Protein AF-A0A0V0GFA1-F1 (afdb_monomer)

Nearest PDB structures (foldseek):
  3aly-assembly1_A  TM=8.929E-01  e=1.110E-01  Sulfurisphaera tokodaii str. 7
  2ehg-assembly1_A  TM=8.792E-01  e=1.553E-01  Sulfurisphaera tokodaii str. 7
  3hst-assembly2_B  TM=8.270E-01  e=2.839E-01  Mycobacterium tuberculosis
  4e19-assembly2_B  TM=7.325E-01  e=2.322E-01  Halobacterium salinarum NRC-1
  3hst-assembly4_D  TM=7.467E-01  e=6.349E-01  Mycobacterium tuberculosis

Radius of gyration: 11.12 Å; Cα contacts (8 Å, |Δi|>4): 64; chains: 1; bounding box: 27×20×29 Å

Mean predicted aligned error: 3.29 Å

Organism: Solanum chacoense 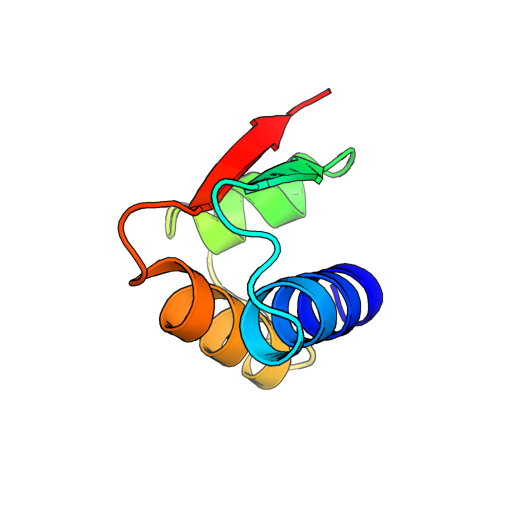(NCBI:txid4108)

Sequence (63 aa):
VVALRSGLEFCILNNLLPVILEIDSFTIKQILDGIWEVPCNMACEIKMISRLRDHRDVEMSIH

Solvent-accessible surface area (backbone atoms only — not comparable to full-atom values): 3823 Å² total; per-residue (Å²): 105,68,68,58,39,55,50,52,52,51,34,61,78,68,68,51,68,65,43,78,46,76,38,83,48,66,68,58,51,39,33,75,70,66,76,41,83,71,56,79,97,47,41,69,53,52,54,50,41,56,60,63,44,71,43,95,48,51,45,81,43,74,110

pLDDT: mean 90.48, std 5.39, range [68.25, 96.06]

Secondary structure (DSSP, 8-state):
-HHHHHHHHHHHHTT--SEEEEE--HHHHHHHTTSSPPPGGGHHHHHHHHHHHTSTTEEEEE-

Structure (mmCIF, N/CA/C/O backbone):
data_AF-A0A0V0GFA1-F1
#
_entry.id   AF-A0A0V0GFA1-F1
#
loop_
_atom_site.group_PDB
_atom_site.id
_atom_site.type_symbol
_atom_site.label_atom_id
_atom_site.label_alt_id
_atom_site.label_comp_id
_atom_site.label_asym_id
_atom_site.label_entity_id
_atom_site.label_seq_id
_atom_s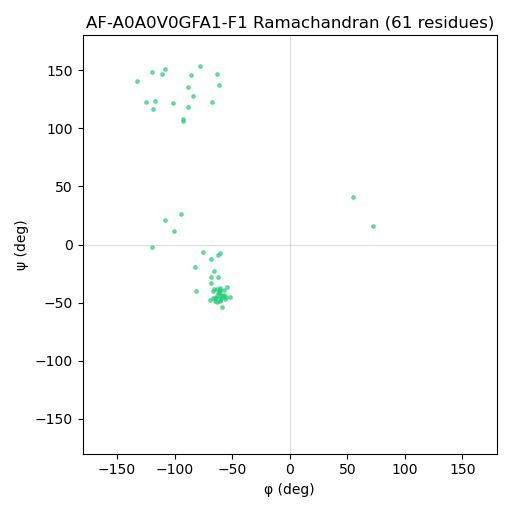ite.pdbx_PDB_ins_code
_atom_site.Cartn_x
_atom_site.Cartn_y
_atom_site.Cartn_z
_atom_site.occupancy
_atom_site.B_iso_or_equiv
_atom_site.auth_seq_id
_atom_site.auth_comp_id
_atom_site.auth_asym_id
_atom_site.auth_atom_id
_atom_site.pdbx_PDB_model_num
ATOM 1 N N . VAL A 1 1 ? 6.285 5.850 -0.638 1.00 86.62 1 VAL A N 1
ATOM 2 C CA . VAL A 1 1 ? 5.660 4.563 -0.232 1.00 86.62 1 VAL A CA 1
ATOM 3 C C . VAL A 1 1 ? 5.723 4.335 1.277 1.00 86.62 1 VAL A C 1
ATOM 5 O O . VAL A 1 1 ? 4.670 4.149 1.863 1.00 86.62 1 VAL A O 1
ATOM 8 N N . VAL A 1 2 ? 6.892 4.436 1.930 1.00 90.75 2 VAL A N 1
ATOM 9 C CA . VAL A 1 2 ? 7.006 4.259 3.400 1.00 90.75 2 VAL A CA 1
ATOM 10 C C . VAL A 1 2 ? 6.079 5.198 4.187 1.00 90.75 2 VAL A C 1
ATOM 12 O O . VAL A 1 2 ? 5.371 4.749 5.078 1.00 90.75 2 VAL A O 1
ATOM 15 N N . ALA A 1 3 ? 6.021 6.486 3.823 1.00 89.81 3 ALA A N 1
ATOM 16 C CA . ALA A 1 3 ? 5.119 7.448 4.469 1.00 89.81 3 ALA A CA 1
ATOM 17 C C . ALA A 1 3 ? 3.632 7.068 4.320 1.00 89.81 3 ALA A C 1
ATOM 19 O O . ALA A 1 3 ? 2.878 7.170 5.281 1.00 89.81 3 ALA A O 1
ATOM 20 N N . LEU A 1 4 ? 3.240 6.563 3.144 1.00 91.31 4 LEU A N 1
ATOM 21 C CA . LEU A 1 4 ? 1.894 6.048 2.863 1.00 91.31 4 LEU A CA 1
ATOM 22 C C . LEU A 1 4 ? 1.550 4.864 3.774 1.00 91.31 4 LEU A C 1
ATOM 24 O O . LEU A 1 4 ? 0.493 4.865 4.397 1.00 91.31 4 LEU A O 1
ATOM 28 N N . ARG A 1 5 ? 2.462 3.888 3.896 1.00 93.06 5 ARG A N 1
ATOM 29 C CA . ARG A 1 5 ? 2.292 2.746 4.804 1.00 93.06 5 ARG A CA 1
ATOM 30 C C . ARG A 1 5 ? 2.126 3.216 6.247 1.00 93.06 5 ARG A C 1
ATOM 32 O O . ARG A 1 5 ? 1.140 2.861 6.880 1.00 93.06 5 ARG A O 1
ATOM 39 N N . SER A 1 6 ? 3.061 4.022 6.751 1.00 93.75 6 SER A N 1
ATOM 40 C CA . SER A 1 6 ? 3.038 4.486 8.142 1.00 93.75 6 SER A CA 1
ATOM 41 C C . SER A 1 6 ? 1.794 5.320 8.462 1.00 93.75 6 SER A C 1
ATOM 43 O O . SER A 1 6 ? 1.217 5.164 9.533 1.00 93.75 6 SER A O 1
ATOM 45 N N . GLY A 1 7 ? 1.361 6.186 7.540 1.00 93.50 7 GLY A N 1
ATOM 46 C CA . GLY A 1 7 ? 0.140 6.978 7.700 1.00 93.50 7 GLY A CA 1
ATOM 47 C C . GLY A 1 7 ? -1.114 6.106 7.748 1.00 93.50 7 GLY A C 1
ATOM 48 O O . GLY A 1 7 ? -1.930 6.256 8.653 1.00 93.50 7 GLY A O 1
ATOM 49 N N . LEU A 1 8 ? -1.232 5.139 6.833 1.00 93.06 8 LEU A N 1
ATOM 50 C CA . L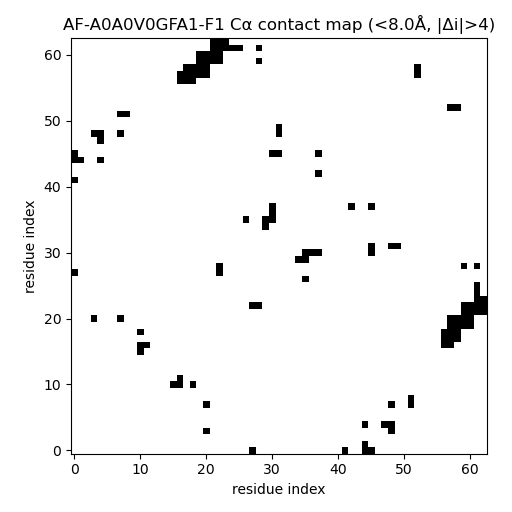EU A 1 8 ? -2.354 4.201 6.822 1.00 93.06 8 LEU A CA 1
ATOM 51 C C . LEU A 1 8 ? -2.391 3.330 8.087 1.00 93.06 8 LEU A C 1
ATOM 53 O O . LEU A 1 8 ? -3.451 3.167 8.688 1.00 93.06 8 LEU A O 1
ATOM 57 N N . GLU A 1 9 ? -1.242 2.806 8.525 1.00 93.94 9 GLU A N 1
ATOM 58 C CA . GLU A 1 9 ? -1.136 2.060 9.786 1.00 93.94 9 GLU A CA 1
ATOM 59 C C . GLU A 1 9 ? -1.594 2.905 10.976 1.00 93.94 9 GLU A C 1
ATOM 61 O O . GLU A 1 9 ? -2.367 2.428 11.806 1.00 93.94 9 GLU A O 1
ATOM 66 N N . PHE A 1 10 ? -1.171 4.170 11.042 1.00 95.00 10 PHE A N 1
ATOM 67 C CA . PHE A 1 10 ? -1.607 5.093 12.083 1.00 95.00 10 PHE A CA 1
ATOM 68 C C . PHE A 1 10 ? -3.129 5.296 12.066 1.00 95.00 10 PHE A C 1
ATOM 70 O O . PHE A 1 10 ? -3.759 5.219 13.122 1.00 95.00 10 PHE A O 1
ATOM 77 N N . CYS A 1 11 ? -3.734 5.508 10.894 1.00 94.19 11 CYS A N 1
ATOM 78 C CA . CYS A 1 11 ? -5.183 5.662 10.770 1.00 94.19 11 CYS A CA 1
ATOM 79 C C . CYS A 1 11 ? -5.941 4.422 11.262 1.00 94.19 11 CYS A C 1
ATOM 81 O O . CYS A 1 11 ? -6.902 4.557 12.017 1.00 94.19 11 CYS A O 1
ATOM 83 N N . ILE A 1 12 ? -5.486 3.221 10.895 1.00 91.81 12 ILE A N 1
ATOM 84 C CA . ILE A 1 12 ? -6.112 1.960 11.317 1.00 91.81 12 ILE A CA 1
ATOM 85 C C . ILE A 1 12 ? -5.988 1.769 12.834 1.00 91.81 12 ILE A C 1
ATOM 87 O O . ILE A 1 12 ? -6.986 1.512 13.503 1.00 91.81 12 ILE A O 1
ATOM 91 N N . LEU A 1 13 ? -4.788 1.947 13.398 1.00 94.38 13 LEU A N 1
ATOM 92 C CA . LEU A 1 13 ? -4.536 1.750 14.832 1.00 94.38 13 LEU A CA 1
ATOM 93 C C . LEU A 1 13 ? -5.335 2.708 15.725 1.00 94.38 13 LEU A C 1
ATOM 95 O O . LEU A 1 13 ? -5.645 2.366 16.864 1.00 94.38 13 LEU A O 1
ATOM 99 N N . ASN A 1 14 ? -5.673 3.893 15.215 1.00 96.06 14 ASN A N 1
ATOM 100 C CA . ASN A 1 14 ? -6.413 4.917 15.951 1.00 96.06 14 ASN A CA 1
ATOM 101 C C . ASN A 1 14 ? -7.911 4.966 15.592 1.00 96.06 14 ASN A C 1
ATOM 103 O O . ASN A 1 14 ? -8.588 5.906 15.997 1.00 96.06 14 ASN A O 1
ATOM 107 N N . ASN A 1 15 ? -8.443 3.973 14.863 1.00 93.12 15 ASN A N 1
ATOM 108 C CA . ASN A 1 15 ? -9.845 3.927 14.417 1.00 93.12 15 ASN A CA 1
ATOM 109 C C . ASN A 1 15 ? -10.286 5.180 13.631 1.00 93.12 15 ASN A C 1
ATOM 111 O O . ASN A 1 15 ? -11.392 5.681 13.815 1.00 93.12 15 ASN A O 1
ATOM 115 N N . LEU A 1 16 ? -9.423 5.690 12.748 1.00 93.69 16 LEU A N 1
ATOM 116 C CA . LEU A 1 16 ? -9.683 6.861 11.897 1.00 93.69 16 LEU A CA 1
ATOM 117 C C . LEU A 1 16 ? -10.209 6.475 10.503 1.00 93.69 16 LEU A C 1
ATOM 119 O O . LEU A 1 16 ? -9.985 7.196 9.536 1.00 93.69 16 LEU A O 1
ATOM 123 N N . LEU A 1 17 ? -10.854 5.314 10.387 1.00 91.12 17 LEU A N 1
ATOM 124 C CA . LEU A 1 17 ? -11.505 4.870 9.154 1.00 91.12 17 LEU A CA 1
ATOM 125 C C . LEU A 1 17 ? -12.934 5.447 9.075 1.00 91.12 17 LEU A C 1
ATOM 127 O O . LEU A 1 17 ? -13.588 5.559 10.116 1.00 91.12 17 LEU A O 1
ATOM 131 N N . PRO A 1 18 ? -13.448 5.784 7.876 1.00 93.38 18 PRO A N 1
ATOM 132 C CA . PRO A 1 18 ? -12.830 5.608 6.558 1.00 93.38 18 PRO A CA 1
ATOM 133 C C . PRO A 1 18 ? -11.751 6.650 6.228 1.00 93.38 18 PRO A C 1
ATOM 135 O O . PRO A 1 18 ? -11.796 7.777 6.717 1.00 93.38 18 PRO A O 1
ATOM 138 N N . VAL A 1 19 ? -10.799 6.288 5.360 1.00 92.69 19 VAL A N 1
ATOM 139 C CA . VAL A 1 19 ? -9.715 7.183 4.915 1.00 92.69 19 VAL A CA 1
ATOM 140 C C . VAL A 1 19 ? -9.532 7.158 3.397 1.00 92.69 19 VAL A C 1
ATOM 142 O O . VAL A 1 19 ? -9.586 6.101 2.767 1.00 92.69 19 VAL A O 1
ATOM 145 N N . ILE A 1 20 ? -9.265 8.334 2.825 1.00 91.31 20 ILE A N 1
ATOM 146 C CA . ILE A 1 20 ? -8.828 8.495 1.435 1.00 91.31 20 ILE A CA 1
ATOM 147 C C . ILE A 1 20 ? -7.317 8.724 1.443 1.00 91.31 20 ILE A C 1
ATOM 149 O O . ILE A 1 20 ? -6.819 9.658 2.071 1.00 91.31 20 ILE A O 1
ATOM 153 N N . LEU A 1 21 ? -6.582 7.856 0.754 1.00 89.31 21 LEU A N 1
ATOM 154 C CA . LEU A 1 21 ? -5.148 7.987 0.533 1.00 89.31 21 LEU A CA 1
ATOM 155 C C . LEU A 1 21 ? -4.911 8.725 -0.781 1.00 89.31 21 LEU A C 1
ATOM 157 O O . LEU A 1 21 ? -5.111 8.163 -1.859 1.00 89.31 21 LEU A O 1
ATOM 161 N N . GLU A 1 22 ? -4.463 9.971 -0.683 1.00 90.38 22 GLU A N 1
ATOM 162 C CA . GLU A 1 22 ? -4.056 10.764 -1.841 1.00 90.38 22 GLU A CA 1
ATOM 163 C C . GLU A 1 22 ? -2.603 10.452 -2.216 1.00 9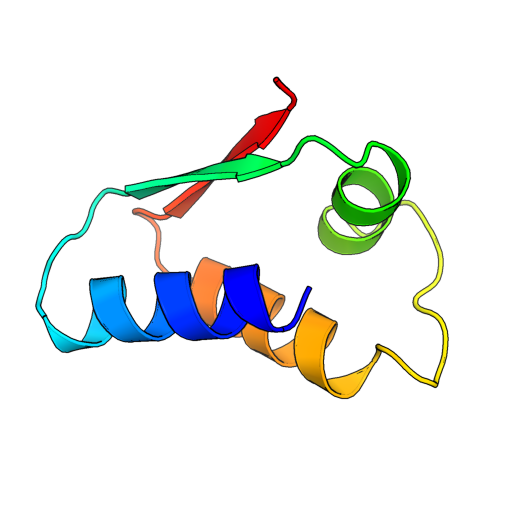0.38 22 GLU A C 1
ATOM 165 O O . GLU A 1 22 ? -1.701 10.465 -1.373 1.00 90.38 22 GLU A O 1
ATOM 170 N N . ILE A 1 23 ? -2.381 10.131 -3.491 1.00 89.88 23 ILE A N 1
ATOM 171 C CA . ILE A 1 23 ? -1.071 9.771 -4.038 1.00 89.88 23 ILE A CA 1
ATOM 172 C C . ILE A 1 23 ? -0.767 10.690 -5.223 1.00 89.88 23 ILE A C 1
ATOM 174 O O . ILE A 1 23 ? -1.502 10.711 -6.205 1.00 89.88 23 ILE A O 1
ATOM 178 N N . ASP A 1 24 ? 0.349 11.411 -5.153 1.00 89.69 24 ASP A N 1
ATOM 179 C CA . ASP A 1 24 ? 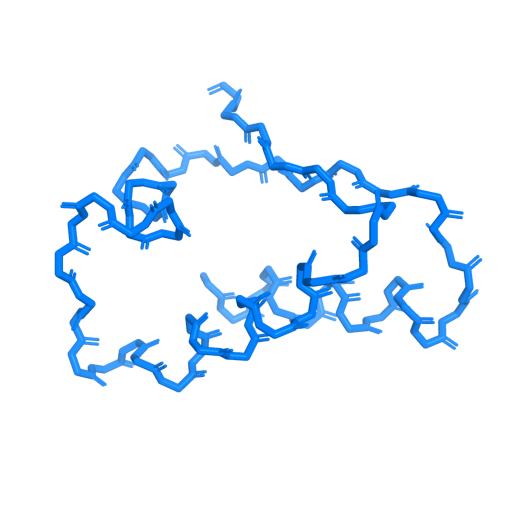0.857 12.295 -6.215 1.00 89.69 24 ASP A CA 1
ATOM 180 C C . ASP A 1 24 ? 1.637 11.538 -7.307 1.00 89.69 24 ASP A C 1
ATOM 182 O O . ASP A 1 24 ? 1.833 12.007 -8.428 1.00 89.69 24 ASP A O 1
ATOM 186 N N . SER A 1 25 ? 2.095 10.329 -6.990 1.00 89.88 25 SER A N 1
ATOM 187 C CA . SER A 1 25 ? 2.855 9.485 -7.899 1.00 89.88 25 SER A CA 1
ATOM 188 C C . SER A 1 25 ? 1.958 8.529 -8.686 1.00 89.88 25 SER A C 1
ATOM 190 O O . SER A 1 25 ? 1.540 7.481 -8.182 1.00 89.88 25 SER A O 1
ATOM 192 N N . PHE A 1 26 ? 1.770 8.832 -9.975 1.00 91.12 26 PHE A N 1
ATOM 193 C CA . PHE A 1 26 ? 1.097 7.945 -10.932 1.00 91.12 26 PHE A CA 1
ATOM 194 C C . PHE A 1 26 ? 1.691 6.530 -10.923 1.00 91.12 26 PHE A C 1
ATOM 196 O O . PHE A 1 26 ? 0.962 5.545 -10.834 1.00 91.12 26 PHE A O 1
ATOM 203 N N . THR A 1 27 ? 3.023 6.423 -10.932 1.00 92.56 27 THR A N 1
ATOM 204 C CA . THR A 1 27 ? 3.738 5.141 -10.877 1.00 92.56 27 THR A CA 1
ATOM 205 C C . THR A 1 27 ? 3.338 4.319 -9.655 1.00 92.56 27 THR A C 1
ATOM 207 O O . THR A 1 27 ? 3.046 3.133 -9.780 1.00 92.56 27 THR A O 1
ATOM 210 N N . ILE A 1 28 ? 3.288 4.934 -8.468 1.00 91.94 28 ILE A N 1
ATOM 211 C CA . ILE A 1 28 ? 2.901 4.222 -7.245 1.00 91.94 28 ILE A CA 1
ATOM 212 C C . ILE A 1 28 ? 1.440 3.779 -7.305 1.00 91.94 28 ILE A C 1
ATOM 214 O O . ILE A 1 28 ? 1.149 2.656 -6.894 1.00 91.94 28 ILE A O 1
ATOM 218 N N . LYS A 1 29 ? 0.538 4.599 -7.858 1.00 91.75 29 LYS A N 1
ATOM 219 C CA . LYS A 1 29 ? -0.859 4.196 -8.051 1.00 91.75 29 LYS A CA 1
ATOM 220 C C . LYS A 1 29 ? -0.971 2.969 -8.959 1.00 91.75 29 LYS A C 1
ATOM 222 O O . LYS A 1 29 ? -1.606 2.000 -8.562 1.00 91.75 29 LYS A O 1
ATOM 227 N N . GLN A 1 30 ? -0.306 2.967 -10.117 1.00 94.44 30 GLN A N 1
ATOM 228 C CA . GLN A 1 30 ? -0.335 1.832 -11.053 1.00 94.44 30 GLN A CA 1
ATOM 229 C C . GLN A 1 30 ? 0.209 0.539 -10.421 1.00 94.44 30 GLN A C 1
ATOM 231 O O . GLN A 1 30 ? -0.327 -0.544 -10.654 1.00 94.44 30 GLN A O 1
ATOM 236 N N . ILE A 1 31 ? 1.251 0.647 -9.590 1.00 93.94 31 ILE A N 1
ATOM 237 C CA . ILE A 1 31 ? 1.811 -0.485 -8.838 1.00 93.94 31 ILE A CA 1
ATOM 238 C C . ILE A 1 31 ? 0.815 -0.995 -7.783 1.00 93.94 31 ILE A C 1
ATOM 240 O O . ILE A 1 31 ? 0.596 -2.199 -7.675 1.00 93.94 31 ILE A O 1
ATOM 244 N N . LEU A 1 32 ? 0.191 -0.103 -7.005 1.00 91.12 32 LEU A N 1
ATOM 245 C CA . LEU A 1 32 ? -0.789 -0.475 -5.971 1.00 91.12 32 LEU A CA 1
ATOM 246 C C . LEU A 1 32 ? -2.096 -1.032 -6.553 1.00 91.12 32 LEU A C 1
ATOM 248 O O . LEU A 1 32 ? -2.754 -1.860 -5.918 1.00 91.12 32 LEU A O 1
ATOM 252 N N . ASP A 1 33 ? -2.460 -0.615 -7.762 1.00 91.00 33 ASP A N 1
ATOM 253 C CA . ASP A 1 33 ? -3.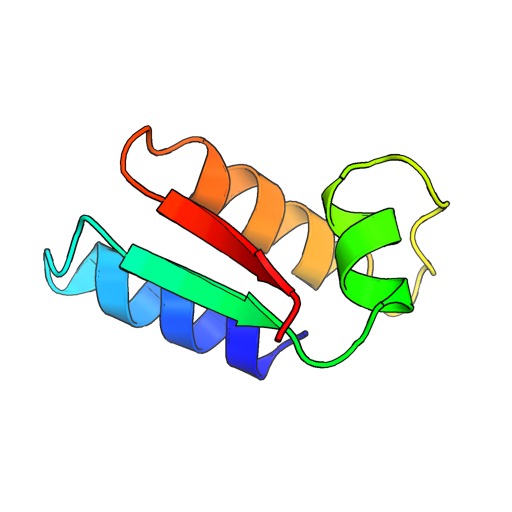581 -1.175 -8.520 1.00 91.00 33 ASP A CA 1
ATOM 254 C C . ASP A 1 33 ? -3.257 -2.551 -9.122 1.00 91.00 33 ASP A C 1
ATOM 256 O O . ASP A 1 33 ? -4.138 -3.208 -9.670 1.00 91.00 33 ASP A O 1
ATOM 260 N N . GLY A 1 34 ? -2.004 -3.007 -9.012 1.00 91.88 34 GLY A N 1
ATOM 261 C CA . GLY A 1 34 ? -1.547 -4.273 -9.580 1.00 91.88 34 GLY A CA 1
ATOM 262 C C . GLY A 1 34 ? -1.411 -4.251 -11.104 1.00 91.88 34 GLY A C 1
ATOM 263 O O . GLY A 1 34 ? -1.335 -5.313 -11.716 1.00 91.88 34 GLY A O 1
ATOM 264 N N . ILE A 1 35 ? -1.391 -3.063 -11.719 1.00 95.12 35 ILE A N 1
ATOM 265 C CA . ILE A 1 35 ? -1.252 -2.887 -13.171 1.00 95.12 35 ILE A CA 1
ATOM 266 C C . ILE A 1 35 ? 0.223 -2.997 -13.565 1.00 95.12 35 ILE A C 1
ATOM 268 O O . ILE A 1 35 ? 0.549 -3.583 -14.596 1.00 95.12 35 ILE A O 1
ATOM 272 N N . TRP A 1 36 ? 1.122 -2.427 -12.757 1.00 95.81 36 TRP A N 1
ATOM 273 C CA . TRP A 1 36 ? 2.569 -2.446 -12.997 1.00 95.81 36 TRP A CA 1
ATOM 274 C C . TRP A 1 36 ? 3.296 -3.367 -12.020 1.00 95.81 36 TRP A C 1
ATOM 276 O O . TRP A 1 36 ? 2.874 -3.552 -10.877 1.00 95.81 36 TRP A O 1
ATOM 286 N N . GLU A 1 37 ? 4.426 -3.920 -12.468 1.00 95.38 37 GLU A N 1
ATOM 287 C CA . GLU A 1 37 ? 5.278 -4.760 -11.629 1.00 95.38 37 GLU A CA 1
ATOM 288 C C . GLU A 1 37 ? 5.856 -3.987 -10.443 1.00 95.38 37 GLU A C 1
ATOM 290 O O . GLU A 1 37 ? 6.173 -2.799 -10.528 1.00 95.38 37 GLU A O 1
ATOM 295 N N . VAL A 1 38 ? 6.030 -4.695 -9.328 1.00 95.44 38 VAL A N 1
ATOM 296 C CA . VAL A 1 38 ? 6.557 -4.124 -8.091 1.00 95.44 38 VAL A CA 1
ATOM 297 C C . VAL A 1 38 ? 8.087 -4.221 -8.085 1.00 95.44 38 VAL A C 1
ATOM 299 O O . VAL A 1 38 ? 8.620 -5.332 -8.049 1.00 95.44 38 VAL A O 1
ATOM 302 N N . PRO A 1 39 ? 8.825 -3.097 -8.032 1.00 94.12 39 PRO A N 1
ATOM 303 C CA . PRO A 1 39 ? 10.276 -3.133 -7.883 1.00 94.12 39 PRO A CA 1
ATOM 304 C C . PRO A 1 39 ? 10.693 -3.804 -6.568 1.00 94.12 39 PRO A C 1
ATOM 306 O O . PR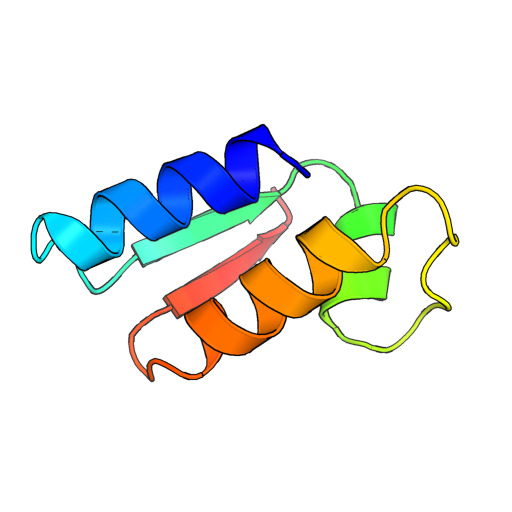O A 1 39 ? 10.122 -3.528 -5.508 1.00 94.12 39 PRO A O 1
ATOM 309 N N . CYS A 1 40 ? 11.724 -4.656 -6.607 1.00 92.50 40 CYS A N 1
ATOM 310 C CA . CYS A 1 40 ? 12.157 -5.459 -5.454 1.00 92.50 40 CYS A CA 1
ATOM 311 C C . CYS A 1 40 ? 12.442 -4.624 -4.195 1.00 92.50 40 CYS A C 1
ATOM 313 O O . CYS A 1 40 ? 12.114 -5.042 -3.087 1.00 92.50 40 CYS A O 1
ATOM 315 N N . ASN A 1 41 ? 13.006 -3.423 -4.358 1.00 93.12 41 ASN A N 1
ATOM 316 C CA . ASN A 1 41 ? 13.330 -2.511 -3.257 1.00 93.12 41 ASN A CA 1
ATOM 317 C C . ASN A 1 41 ? 12.096 -1.913 -2.553 1.00 93.12 41 ASN A C 1
ATOM 319 O O . ASN A 1 41 ? 12.240 -1.332 -1.483 1.00 93.12 41 ASN A O 1
ATOM 323 N N . MET A 1 42 ? 10.898 -2.044 -3.130 1.00 92.00 42 MET A N 1
ATOM 324 C CA . MET A 1 42 ? 9.639 -1.532 -2.571 1.00 92.00 42 MET A CA 1
ATOM 325 C C . MET A 1 42 ? 8.611 -2.639 -2.303 1.00 92.00 42 MET A C 1
ATOM 327 O O . MET A 1 42 ? 7.533 -2.361 -1.779 1.00 92.00 42 MET A O 1
ATOM 331 N N . ALA A 1 43 ? 8.937 -3.894 -2.625 1.00 93.44 43 ALA A N 1
ATOM 332 C CA . ALA A 1 43 ? 8.008 -5.019 -2.563 1.00 93.44 43 ALA A CA 1
ATOM 333 C C . ALA A 1 43 ? 7.395 -5.233 -1.173 1.00 93.44 43 ALA A C 1
ATOM 335 O O . ALA A 1 43 ? 6.201 -5.510 -1.063 1.00 93.44 43 ALA A O 1
ATOM 336 N N . CYS A 1 44 ? 8.188 -5.064 -0.111 1.00 93.12 44 CYS A N 1
ATOM 337 C CA . CYS A 1 44 ? 7.701 -5.204 1.262 1.00 93.12 44 CYS A CA 1
ATOM 338 C C . CYS A 1 44 ? 6.630 -4.150 1.594 1.00 93.12 44 CYS A C 1
ATOM 340 O O . CYS A 1 44 ? 5.536 -4.490 2.045 1.00 93.12 44 CYS A O 1
ATOM 342 N N . GLU A 1 45 ? 6.916 -2.881 1.291 1.00 93.62 45 GLU A N 1
ATOM 343 C CA . GLU A 1 45 ? 6.024 -1.754 1.576 1.00 93.62 45 GLU A CA 1
ATOM 344 C C . GLU A 1 45 ? 4.715 -1.854 0.784 1.00 93.62 45 GLU A C 1
ATOM 346 O O . GLU A 1 45 ? 3.633 -1.720 1.350 1.00 93.62 45 GLU A O 1
ATOM 351 N N . ILE A 1 46 ? 4.803 -2.162 -0.513 1.00 93.56 46 ILE A N 1
ATOM 352 C CA . ILE A 1 46 ? 3.635 -2.327 -1.389 1.00 93.56 46 ILE A CA 1
ATOM 353 C C . ILE A 1 46 ? 2.755 -3.489 -0.923 1.00 93.56 46 ILE A C 1
ATOM 355 O O . ILE A 1 46 ? 1.531 -3.355 -0.866 1.00 93.56 46 ILE A O 1
ATOM 359 N N . LYS A 1 47 ? 3.362 -4.613 -0.525 1.00 93.19 47 LYS A N 1
ATOM 360 C CA . LYS A 1 47 ? 2.627 -5.763 0.014 1.00 93.19 47 LYS A CA 1
ATOM 361 C C . LYS A 1 47 ? 1.907 -5.414 1.315 1.00 93.19 47 LYS A C 1
ATOM 363 O O . LYS A 1 47 ? 0.787 -5.874 1.526 1.00 93.19 47 LYS A O 1
ATOM 368 N N . MET A 1 48 ? 2.528 -4.611 2.178 1.00 92.56 48 MET A N 1
ATOM 369 C CA . MET A 1 48 ? 1.913 -4.182 3.433 1.00 92.56 48 MET A CA 1
ATOM 370 C C . MET A 1 48 ? 0.747 -3.222 3.184 1.00 92.56 48 MET A C 1
ATOM 372 O O . MET A 1 48 ? -0.344 -3.464 3.687 1.00 92.56 48 MET A O 1
ATOM 376 N N . ILE A 1 49 ? 0.927 -2.204 2.337 1.00 92.44 49 ILE A N 1
ATOM 377 C CA . ILE A 1 49 ? -0.155 -1.282 1.956 1.00 92.44 49 ILE A CA 1
ATOM 378 C C . ILE A 1 49 ? -1.329 -2.050 1.342 1.00 92.44 49 ILE A C 1
ATOM 380 O O . ILE A 1 49 ? -2.474 -1.803 1.705 1.00 92.44 49 ILE A O 1
ATOM 384 N N . SER A 1 50 ? -1.053 -3.020 0.465 1.00 90.81 50 SER A N 1
ATOM 385 C CA . SER A 1 50 ? -2.097 -3.837 -0.167 1.00 90.81 50 SER A CA 1
ATOM 386 C C . SER A 1 50 ? -2.921 -4.614 0.864 1.00 90.81 50 SER A C 1
ATOM 388 O O . SER A 1 50 ? -4.140 -4.628 0.773 1.00 90.81 50 SER A O 1
ATOM 390 N N . ARG A 1 51 ? -2.276 -5.190 1.889 1.00 90.75 51 ARG A N 1
ATOM 391 C CA 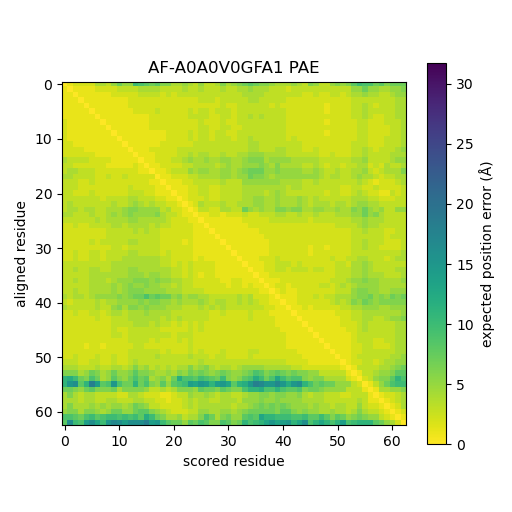. ARG A 1 51 ? -2.965 -5.879 2.996 1.00 90.75 51 ARG A CA 1
ATOM 392 C C . ARG A 1 51 ? -3.788 -4.933 3.860 1.00 90.75 51 ARG A C 1
ATOM 394 O O . ARG A 1 51 ? -4.874 -5.285 4.299 1.00 90.75 51 ARG A O 1
ATOM 401 N N . LEU A 1 52 ? -3.264 -3.742 4.137 1.00 88.88 52 LEU A N 1
ATOM 402 C CA . LEU A 1 52 ? -3.980 -2.741 4.926 1.00 88.88 52 LEU A CA 1
ATOM 403 C C . LEU A 1 52 ? -5.197 -2.201 4.160 1.00 88.88 52 LEU A C 1
ATOM 405 O O . LEU A 1 52 ? -6.226 -1.949 4.779 1.00 88.88 52 LEU A O 1
ATOM 409 N N . ARG A 1 53 ? -5.117 -2.113 2.824 1.00 85.06 53 ARG A N 1
ATOM 410 C CA . ARG A 1 53 ? -6.234 -1.731 1.945 1.00 85.06 53 ARG A CA 1
ATOM 411 C C . ARG A 1 53 ? -7.386 -2.739 1.943 1.00 85.06 53 ARG A C 1
ATOM 413 O O . ARG A 1 53 ? -8.501 -2.347 1.640 1.00 85.06 53 ARG A O 1
ATOM 420 N N . ASP A 1 54 ? -7.174 -4.007 2.298 1.00 81.31 54 ASP A N 1
ATOM 421 C CA . ASP A 1 54 ? -8.272 -4.992 2.334 1.00 81.31 54 ASP A CA 1
ATOM 422 C C . ASP A 1 54 ? -9.375 -4.635 3.363 1.00 81.31 54 ASP A C 1
ATOM 424 O O . ASP A 1 54 ? -10.455 -5.234 3.361 1.00 81.31 54 ASP A O 1
ATOM 428 N N . HIS A 1 55 ? -9.151 -3.623 4.210 1.00 74.31 55 HIS A N 1
ATOM 429 C CA . HIS A 1 55 ? -10.212 -2.961 4.966 1.00 74.31 55 HIS A CA 1
ATOM 430 C C . HIS A 1 55 ? -11.125 -2.180 4.010 1.00 74.31 55 HIS A C 1
ATOM 432 O O . HIS A 1 55 ? -10.677 -1.274 3.312 1.00 74.31 55 HIS A O 1
ATOM 438 N N . ARG A 1 56 ? -12.429 -2.495 4.016 1.00 70.69 56 ARG A N 1
ATOM 439 C CA . ARG A 1 56 ? -13.437 -1.930 3.090 1.00 70.69 56 ARG A CA 1
ATOM 440 C C . ARG A 1 56 ? -13.606 -0.403 3.154 1.00 70.69 56 ARG A C 1
ATOM 442 O O . ARG A 1 56 ? -14.296 0.149 2.306 1.00 70.69 56 ARG A O 1
ATOM 449 N N . ASP A 1 57 ? -12.955 0.247 4.111 1.00 87.31 57 ASP A N 1
ATOM 450 C CA . ASP A 1 57 ? -13.054 1.675 4.410 1.00 87.31 57 ASP A CA 1
ATOM 451 C C . ASP A 1 57 ? -11.781 2.459 4.008 1.00 87.31 57 ASP A C 1
ATOM 453 O O . ASP A 1 57 ? -11.513 3.536 4.543 1.00 87.31 57 ASP A O 1
ATOM 457 N N . VAL A 1 58 ? -10.964 1.914 3.096 1.00 87.12 58 VAL A N 1
ATOM 458 C CA . VAL A 1 58 ? -9.747 2.557 2.568 1.00 87.12 58 VAL A CA 1
ATOM 459 C C . VAL A 1 58 ? -9.871 2.764 1.059 1.00 87.12 58 VAL A C 1
ATOM 461 O O . VAL A 1 58 ? -9.898 1.803 0.290 1.00 87.12 58 VAL A O 1
ATOM 464 N N . GLU A 1 59 ? -9.873 4.023 0.624 1.00 88.56 59 GLU A N 1
ATOM 465 C CA . GLU A 1 59 ? -9.909 4.406 -0.792 1.00 88.56 59 GLU A CA 1
ATOM 466 C C . GLU A 1 59 ? -8.574 5.029 -1.228 1.00 88.56 59 GLU A C 1
ATOM 468 O O . GLU A 1 59 ? -7.896 5.686 -0.440 1.00 88.56 59 GLU A O 1
ATOM 473 N N . MET A 1 60 ? -8.168 4.820 -2.485 1.00 84.44 60 MET A N 1
ATOM 474 C CA . MET A 1 60 ? -6.958 5.421 -3.062 1.00 84.44 60 MET A CA 1
ATOM 475 C C . MET A 1 60 ? -7.324 6.346 -4.217 1.00 84.44 60 MET A C 1
ATOM 477 O O . MET A 1 60 ? -7.888 5.885 -5.210 1.00 84.44 60 MET A O 1
ATOM 481 N N . SER A 1 61 ? -6.905 7.607 -4.133 1.00 84.69 61 SER A N 1
ATOM 482 C CA . SER A 1 61 ? -7.105 8.608 -5.182 1.00 84.69 61 SER A CA 1
ATOM 483 C C . SER A 1 61 ? -5.769 9.146 -5.699 1.00 84.69 61 SER A C 1
ATOM 485 O O . SER A 1 61 ? -4.783 9.215 -4.963 1.00 84.69 61 SER A O 1
ATOM 487 N N . ILE A 1 62 ? -5.740 9.516 -6.980 1.00 81.50 62 ILE A N 1
ATOM 488 C CA . ILE A 1 62 ? -4.678 10.359 -7.542 1.00 81.50 62 ILE A CA 1
ATOM 489 C C . ILE A 1 62 ? -5.107 11.815 -7.362 1.00 81.50 62 ILE A C 1
ATOM 491 O O . ILE A 1 62 ? -6.267 12.136 -7.627 1.00 81.50 62 ILE A O 1
ATOM 495 N N . HIS A 1 63 ? -4.173 12.660 -6.923 1.00 68.25 63 HIS A N 1
ATOM 4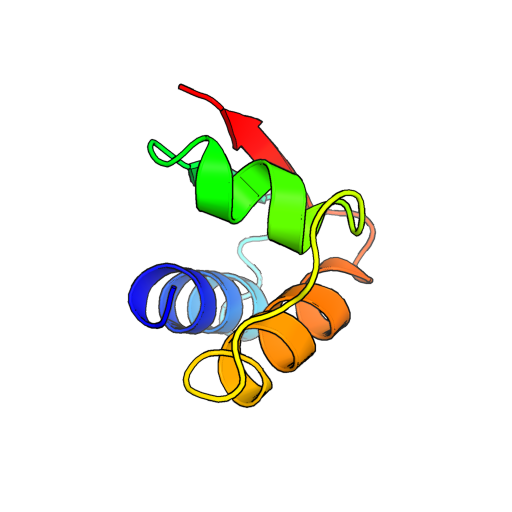96 C CA . HIS A 1 63 ? -4.337 14.112 -7.007 1.00 68.25 63 HIS A CA 1
ATOM 497 C C . HIS A 1 63 ? -4.091 14.604 -8.438 1.00 68.25 63 HIS A C 1
ATOM 499 O O . HIS A 1 63 ? -3.075 14.176 -9.035 1.00 68.25 63 HIS A O 1
#

Foldseek 3Di:
DVVQLVVLVVCVVVVVFLDEAEDQDPVLVCVLVVNDDDDPVCVVVSVSSNVSCVPPRYHYDYD